Protein AF-A0A661SVE0-F1 (afdb_monomer)

Radius of gyration: 20.65 Å; Cα contacts (8 Å, |Δi|>4): 113; chains: 1; bounding box: 28×49×58 Å

pLDDT: mean 80.75, std 12.93, range [49.41, 94.25]

Secondary structure (DSSP, 8-state):
-HHHHHHHHHHHHTS--------EEEEEE-S-BTTTBEEETTEEESHHHHHHHHHHHHHT-EEEEEE--HHHHHHHHHHTSSSEEE-S---

Structure (mmCIF, N/CA/C/O backbone):
data_AF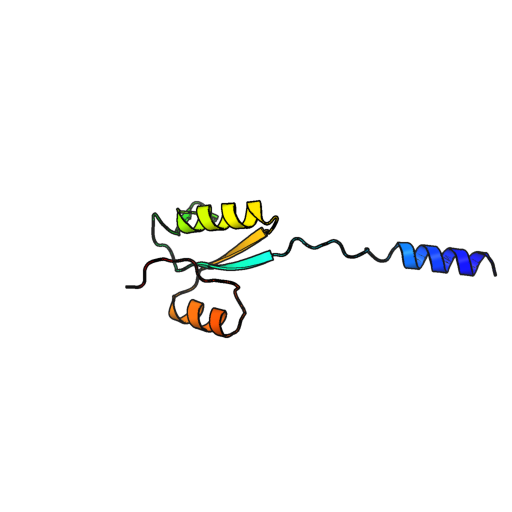-A0A661SVE0-F1
#
_entry.id   A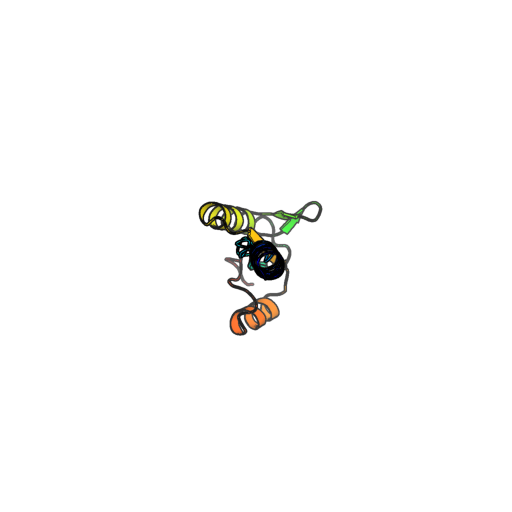F-A0A661SVE0-F1
#
loop_
_atom_site.group_PDB
_atom_site.id
_atom_site.type_symbol
_atom_site.label_atom_id
_atom_site.label_alt_id
_atom_site.label_comp_id
_atom_site.label_asym_id
_atom_site.label_entity_id
_atom_site.label_seq_id
_atom_site.pdbx_PDB_ins_code
_atom_site.Cartn_x
_atom_site.Cartn_y
_atom_site.Cartn_z
_atom_site.occupancy
_atom_site.B_iso_or_equiv
_atom_site.auth_seq_id
_atom_site.auth_comp_id
_atom_site.auth_asym_id
_atom_site.auth_atom_id
_atom_site.pdbx_PDB_model_num
ATOM 1 N N . MET A 1 1 ? -15.249 29.577 43.907 1.00 55.09 1 MET A N 1
ATOM 2 C CA . MET A 1 1 ? -16.130 28.558 43.287 1.00 55.09 1 MET A CA 1
ATOM 3 C C . MET A 1 1 ? -16.275 28.734 41.771 1.00 55.09 1 MET A C 1
ATOM 5 O O . MET A 1 1 ? -15.929 27.804 41.063 1.00 55.09 1 MET A O 1
ATOM 9 N N . LYS A 1 2 ? -16.640 29.918 41.238 1.00 49.41 2 LYS A N 1
ATOM 10 C CA . LYS A 1 2 ? -16.691 30.172 39.771 1.00 49.41 2 LYS A CA 1
ATOM 11 C C . LYS A 1 2 ? -15.379 29.882 39.016 1.00 49.41 2 LYS A C 1
ATOM 13 O O . LYS A 1 2 ? -15.422 29.346 37.920 1.00 49.41 2 LYS A O 1
ATOM 18 N N . LYS A 1 3 ? -14.221 30.178 39.621 1.00 53.06 3 LYS A N 1
ATOM 19 C CA . LYS A 1 3 ? -12.895 29.940 39.014 1.00 53.06 3 LYS A CA 1
ATOM 20 C C . LYS A 1 3 ? -12.615 28.450 38.760 1.00 53.06 3 LYS A C 1
ATOM 22 O O . LYS A 1 3 ? -12.079 28.119 37.719 1.00 53.06 3 LYS A O 1
ATOM 27 N N . PHE A 1 4 ? -13.057 27.566 39.659 1.00 69.06 4 PHE A N 1
ATOM 28 C CA . PHE A 1 4 ? -12.906 26.113 39.499 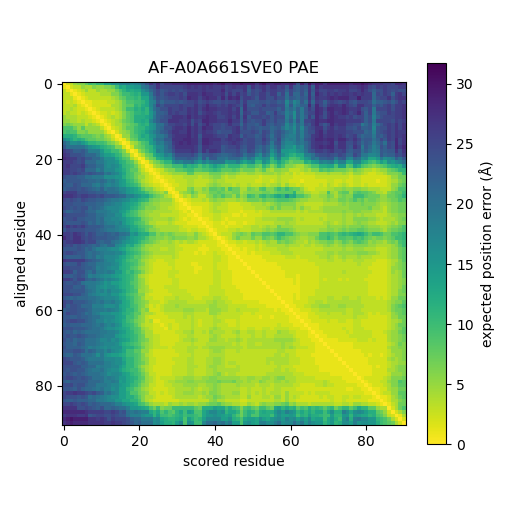1.00 69.06 4 PHE A CA 1
ATOM 29 C C . PHE A 1 4 ? -13.799 25.551 38.389 1.00 69.06 4 PHE A C 1
ATOM 31 O O . PHE A 1 4 ? -13.373 24.670 37.653 1.00 69.06 4 PHE A O 1
ATOM 38 N N . ILE A 1 5 ? -15.007 26.101 38.229 1.00 73.12 5 ILE A N 1
ATOM 39 C CA . ILE A 1 5 ? -15.927 25.714 37.150 1.00 73.12 5 ILE A CA 1
ATOM 40 C C . ILE A 1 5 ? -15.353 26.125 35.788 1.00 73.12 5 ILE A C 1
ATOM 42 O O . ILE A 1 5 ? -15.363 25.328 34.856 1.00 73.12 5 ILE A O 1
ATOM 46 N N . VAL A 1 6 ? -14.786 27.331 35.682 1.00 72.94 6 VAL A N 1
ATOM 47 C CA . VAL A 1 6 ? -14.158 27.806 34.437 1.00 72.94 6 VAL A CA 1
ATOM 48 C C . VAL A 1 6 ? -12.938 26.956 34.071 1.00 72.94 6 VAL A C 1
ATOM 50 O O . VAL A 1 6 ? -12.802 26.566 32.915 1.00 72.94 6 VAL A O 1
ATOM 53 N N . THR A 1 7 ? -12.094 26.589 35.040 1.00 72.19 7 THR A N 1
ATOM 54 C CA . THR A 1 7 ? -10.943 25.708 34.779 1.00 72.19 7 THR A CA 1
ATOM 55 C C . THR A 1 7 ? -11.372 24.304 34.337 1.00 72.19 7 THR A C 1
ATOM 57 O O . THR A 1 7 ? -10.744 23.730 33.452 1.00 72.19 7 THR A O 1
ATOM 60 N N . LEU A 1 8 ? -12.462 23.763 34.891 1.00 73.31 8 LEU A N 1
ATOM 61 C CA . LEU A 1 8 ? -12.970 22.434 34.534 1.00 73.31 8 LEU A CA 1
ATOM 62 C C . LEU A 1 8 ? -13.567 22.391 33.113 1.00 73.31 8 LEU A C 1
ATOM 64 O O . LEU A 1 8 ? -13.367 21.417 32.386 1.00 73.31 8 LEU A O 1
ATOM 68 N N . VAL A 1 9 ? -14.250 23.462 32.695 1.00 74.62 9 VAL A N 1
ATOM 69 C CA . VAL A 1 9 ? -14.793 23.606 31.331 1.00 74.62 9 VAL A CA 1
ATOM 70 C C . VAL A 1 9 ? -13.671 23.820 30.306 1.00 74.62 9 VAL A C 1
ATOM 72 O O . VAL A 1 9 ? -13.696 23.237 29.226 1.00 74.62 9 VAL A O 1
ATOM 75 N N . MET A 1 10 ? -12.631 24.584 30.655 1.00 69.38 10 MET A N 1
ATOM 76 C CA . MET A 1 10 ? -11.470 24.788 29.778 1.00 69.38 10 MET A CA 1
ATOM 77 C C . MET A 1 10 ? -10.665 23.491 29.573 1.00 69.38 10 MET A C 1
ATOM 79 O O . MET A 1 10 ? -10.167 23.237 28.481 1.00 69.38 10 MET A O 1
ATOM 83 N N . ALA A 1 11 ? -10.570 22.647 30.609 1.00 66.25 11 ALA A N 1
ATOM 84 C CA . ALA A 1 11 ? -9.876 21.360 30.545 1.00 66.25 11 ALA A CA 1
ATOM 85 C C . ALA A 1 11 ? -10.624 20.314 29.701 1.00 66.25 11 ALA A C 1
ATOM 87 O O . ALA A 1 11 ? -9.995 19.478 29.059 1.00 66.25 11 ALA A O 1
ATOM 88 N N . THR A 1 12 ? -11.958 20.376 29.663 1.00 66.12 12 THR A N 1
ATOM 89 C CA . THR A 1 12 ? -12.780 19.492 28.819 1.00 66.12 12 THR A CA 1
ATOM 90 C C . THR A 1 12 ? -12.807 19.937 27.356 1.00 66.12 12 THR A C 1
ATOM 92 O O . THR A 1 12 ? -12.879 19.086 26.476 1.00 66.12 12 THR A O 1
ATOM 95 N N . LEU A 1 13 ? -12.654 21.237 27.077 1.00 66.12 13 LEU A N 1
ATOM 96 C CA . LEU A 1 13 ? -12.551 21.773 25.712 1.00 66.12 13 LEU A CA 1
ATOM 97 C C . LEU A 1 13 ? -11.191 21.491 25.038 1.00 66.12 13 LEU A C 1
ATOM 99 O O . LEU A 1 13 ? -11.078 21.576 23.819 1.00 66.12 13 LEU A O 1
ATOM 103 N N . LEU A 1 14 ? -10.165 21.153 25.829 1.00 64.31 14 LEU A N 1
ATOM 104 C CA . LEU A 1 14 ? -8.823 20.774 25.367 1.00 64.31 14 LEU A CA 1
ATOM 105 C C . LEU A 1 14 ? -8.666 19.272 25.101 1.00 64.31 14 LEU A C 1
ATOM 107 O O . LEU A 1 14 ? -7.590 18.845 24.682 1.00 64.31 14 LEU A O 1
ATOM 111 N N . LEU A 1 15 ? -9.709 18.465 25.320 1.00 66.44 15 LEU A N 1
ATOM 112 C CA . LEU A 1 15 ? -9.722 17.107 24.793 1.00 66.44 15 LEU A CA 1
ATOM 113 C C . LEU A 1 15 ? -9.731 17.235 23.266 1.00 66.44 15 LEU A C 1
ATOM 115 O O . LEU A 1 15 ? -10.679 17.822 22.741 1.00 66.44 15 LEU A O 1
ATOM 119 N N . PRO A 1 16 ? -8.703 16.750 22.545 1.00 62.28 16 PRO A N 1
ATOM 120 C CA . PRO A 1 16 ? -8.724 16.744 21.093 1.00 62.28 16 PRO A CA 1
ATOM 121 C C . PRO A 1 16 ? -9.916 15.888 20.672 1.00 62.28 16 PRO A C 1
ATOM 123 O O . PRO A 1 16 ? -9.865 14.660 20.715 1.00 62.28 16 PRO A O 1
ATOM 126 N N . GLY A 1 17 ? -11.030 16.557 20.369 1.00 56.97 17 GLY A N 1
ATOM 127 C CA . GLY A 1 17 ? -12.263 15.924 19.947 1.00 56.97 17 GLY A CA 1
ATOM 128 C C . GLY A 1 17 ? -11.930 15.112 18.722 1.00 56.97 17 GLY A C 1
ATOM 129 O O . GLY A 1 17 ? -11.476 15.702 17.747 1.00 56.97 17 GLY A O 1
ATOM 130 N N . ASN A 1 18 ? -12.064 13.788 18.857 1.00 54.88 18 ASN A N 1
ATOM 131 C CA . ASN A 1 18 ? -11.862 12.753 17.850 1.00 54.88 18 ASN A CA 1
ATOM 132 C C . ASN A 1 18 ? -11.578 13.349 16.476 1.00 54.88 18 ASN A C 1
ATOM 134 O O . ASN A 1 18 ? -12.484 13.510 15.656 1.00 54.88 18 ASN A O 1
ATOM 138 N N . VAL A 1 19 ? -10.311 13.709 16.251 1.00 52.22 19 VAL A N 1
ATOM 139 C CA . VAL A 1 19 ? -9.829 13.932 14.899 1.00 52.22 19 VAL A CA 1
ATOM 140 C C . VAL A 1 19 ? -10.138 12.607 14.238 1.00 52.22 19 VAL A C 1
ATOM 142 O O . VAL A 1 19 ? -9.610 11.582 14.671 1.00 52.22 19 VAL A O 1
ATOM 145 N N . LEU A 1 20 ? -11.091 12.615 13.306 1.00 54.47 20 LEU A N 1
ATOM 146 C CA . LEU A 1 20 ? -11.392 11.488 12.441 1.00 54.47 20 LEU A CA 1
ATOM 147 C C . LEU A 1 20 ? -10.089 11.209 11.700 1.00 54.47 20 LEU A C 1
ATOM 149 O O . LEU A 1 20 ? -9.816 11.794 10.655 1.00 54.47 20 LEU A O 1
ATOM 153 N N . ALA A 1 21 ? -9.211 10.435 12.333 1.00 57.69 21 ALA A N 1
ATOM 154 C CA . ALA A 1 21 ? -7.963 10.010 11.757 1.00 57.69 21 ALA A CA 1
ATOM 155 C C . ALA A 1 21 ? -8.388 9.281 10.495 1.00 57.69 21 ALA A C 1
ATOM 157 O O . ALA A 1 21 ? -9.109 8.288 10.601 1.00 57.69 21 ALA A O 1
ATOM 158 N N . ALA A 1 22 ? -8.046 9.852 9.335 1.00 60.16 22 ALA A N 1
ATOM 159 C CA . ALA A 1 22 ? -8.397 9.298 8.039 1.00 60.16 22 ALA A CA 1
ATOM 160 C C . ALA A 1 22 ? -8.167 7.790 8.105 1.00 60.16 22 ALA A C 1
ATOM 162 O O . ALA A 1 22 ? -7.066 7.350 8.454 1.00 60.16 22 ALA A O 1
ATOM 163 N N . GLU A 1 23 ? -9.237 7.019 7.909 1.00 68.06 23 GLU A N 1
ATOM 164 C CA . GLU A 1 23 ? -9.189 5.579 8.106 1.00 68.06 23 GLU A CA 1
ATOM 165 C C . GLU A 1 23 ? -8.137 5.044 7.131 1.00 68.06 23 GLU A C 1
ATOM 167 O O . GLU A 1 23 ? -8.259 5.217 5.919 1.00 68.06 23 GLU A O 1
ATOM 172 N N . LYS A 1 24 ? -7.025 4.518 7.655 1.00 81.81 24 LYS A N 1
ATOM 173 C CA . LYS A 1 24 ? -5.950 3.986 6.815 1.00 81.81 24 LYS A CA 1
ATOM 174 C C . LYS A 1 24 ? -6.230 2.518 6.565 1.00 81.81 24 LYS A C 1
ATOM 176 O O . LYS A 1 24 ? -6.207 1.728 7.512 1.00 81.81 24 LYS A O 1
ATOM 181 N N . ILE A 1 25 ? -6.459 2.132 5.312 1.00 88.56 25 ILE A N 1
ATOM 182 C CA . ILE A 1 25 ? -6.635 0.716 4.972 1.00 88.56 25 ILE A CA 1
ATOM 183 C C . ILE A 1 25 ? -5.307 0.099 4.560 1.00 88.56 25 ILE A C 1
ATOM 185 O O . ILE A 1 25 ? -4.539 0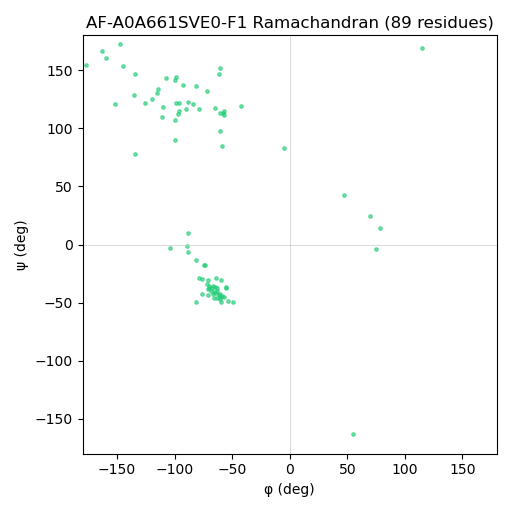.681 3.798 1.00 88.56 25 ILE A O 1
ATOM 189 N N . LYS A 1 26 ? -5.044 -1.112 5.045 1.00 91.12 26 LYS A N 1
ATOM 190 C CA . LYS A 1 26 ? -3.821 -1.849 4.721 1.00 91.12 26 LYS A CA 1
ATOM 191 C C . LYS A 1 26 ? -4.110 -2.848 3.618 1.00 91.12 26 LYS A C 1
ATOM 193 O O . LYS A 1 26 ? -4.937 -3.743 3.793 1.00 91.12 26 LYS A O 1
ATOM 198 N N . LEU A 1 27 ? -3.395 -2.727 2.508 1.00 89.75 27 LEU A N 1
ATOM 199 C CA . LEU A 1 27 ? -3.502 -3.617 1.359 1.00 89.75 27 LEU A CA 1
ATOM 200 C C . LEU A 1 27 ? -2.186 -4.373 1.172 1.00 89.75 27 LEU A C 1
ATOM 202 O O . LEU A 1 27 ? -1.106 -3.782 1.167 1.00 89.75 27 LEU A O 1
ATOM 206 N N . ALA A 1 28 ? -2.260 -5.694 1.029 1.00 86.75 28 ALA A N 1
ATOM 207 C CA . ALA A 1 28 ? -1.089 -6.511 0.739 1.00 86.75 28 ALA A CA 1
ATOM 208 C C . ALA A 1 28 ? -0.807 -6.519 -0.770 1.00 86.75 28 ALA A C 1
ATOM 210 O O . ALA A 1 28 ? -1.645 -6.973 -1.540 1.00 86.75 28 ALA A O 1
ATOM 211 N N . ALA A 1 29 ? 0.377 -6.066 -1.174 1.00 81.75 29 ALA A N 1
ATOM 212 C CA . ALA A 1 29 ? 0.882 -6.140 -2.545 1.00 81.75 29 ALA A CA 1
ATOM 213 C C . ALA A 1 29 ? 1.841 -7.338 -2.692 1.00 81.75 29 ALA A C 1
ATOM 215 O O . ALA A 1 29 ? 2.590 -7.661 -1.763 1.00 81.75 29 ALA A O 1
ATOM 216 N N . LEU A 1 30 ? 1.827 -8.011 -3.841 1.00 80.50 30 LEU A N 1
ATOM 217 C CA . LEU A 1 30 ? 2.616 -9.212 -4.110 1.00 80.50 30 LEU A CA 1
ATOM 218 C C . LEU A 1 30 ? 3.876 -8.916 -4.918 1.00 80.50 30 LEU A C 1
ATOM 220 O O . LEU A 1 30 ? 3.881 -9.029 -6.139 1.00 80.50 30 LEU A O 1
ATOM 224 N N . GLY A 1 31 ? 4.970 -8.636 -4.211 1.00 75.81 31 GLY A N 1
ATOM 225 C CA . GLY A 1 31 ? 6.280 -8.426 -4.835 1.00 75.81 31 GLY A CA 1
ATOM 226 C C . GLY A 1 31 ? 6.279 -7.341 -5.919 1.00 75.81 31 GLY A C 1
ATOM 227 O O . GLY A 1 31 ? 5.363 -6.527 -5.990 1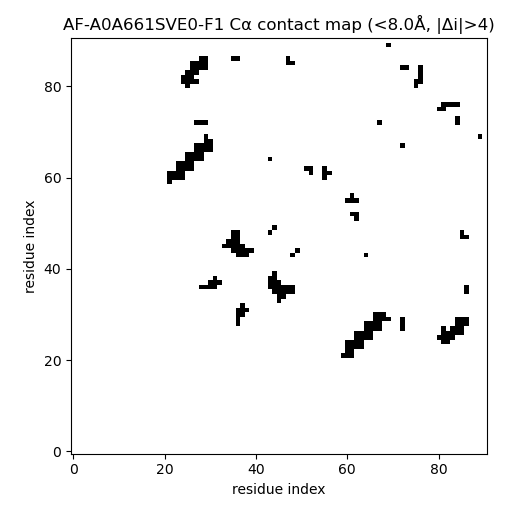.00 75.81 31 GLY A O 1
ATOM 228 N N . ASP A 1 32 ? 7.323 -7.342 -6.748 1.00 82.62 32 ASP A N 1
ATOM 229 C CA . ASP A 1 32 ? 7.382 -6.522 -7.958 1.00 82.62 32 ASP A CA 1
ATOM 230 C C . ASP A 1 32 ? 6.967 -7.379 -9.162 1.00 82.62 32 ASP A C 1
ATOM 232 O O . ASP A 1 32 ? 7.654 -8.325 -9.551 1.00 82.62 32 ASP A O 1
ATOM 236 N N . PHE A 1 33 ? 5.823 -7.044 -9.742 1.00 83.75 33 PHE A N 1
ATOM 237 C CA . PHE A 1 33 ? 5.232 -7.658 -10.922 1.00 83.75 33 PHE A CA 1
ATOM 238 C C . PHE A 1 33 ? 4.721 -6.580 -11.900 1.00 83.75 33 PHE A C 1
ATOM 240 O O . PHE A 1 33 ? 3.518 -6.296 -11.962 1.00 83.75 33 PHE A O 1
ATOM 247 N N . PRO A 1 34 ? 5.624 -5.939 -12.667 1.00 85.75 34 PRO A N 1
ATOM 248 C CA . PRO A 1 34 ? 5.232 -4.974 -13.689 1.00 85.75 34 PRO A CA 1
ATOM 249 C C . PRO A 1 34 ? 4.353 -5.611 -14.783 1.00 85.75 34 PRO A C 1
ATOM 251 O O . PRO A 1 34 ? 4.571 -6.774 -15.131 1.00 85.75 34 PRO A O 1
ATOM 254 N N . PRO A 1 35 ? 3.395 -4.865 -15.367 1.00 88.88 35 PRO A N 1
ATOM 255 C CA . PRO A 1 35 ? 3.027 -3.474 -15.064 1.00 88.88 35 PRO A CA 1
ATOM 256 C C . PRO A 1 35 ? 1.964 -3.336 -13.952 1.00 88.88 35 PRO A C 1
ATOM 258 O O . PRO A 1 35 ? 1.414 -2.255 -13.757 1.00 88.88 35 PRO A O 1
ATOM 261 N N . PHE A 1 36 ? 1.630 -4.416 -13.242 1.00 86.62 36 PHE A N 1
ATOM 262 C CA . PHE A 1 36 ? 0.477 -4.469 -12.335 1.00 86.62 36 PHE A CA 1
ATOM 263 C C . PHE A 1 36 ? 0.760 -3.850 -10.968 1.00 86.62 36 PHE A C 1
ATOM 265 O O . PHE A 1 36 ? -0.003 -3.013 -10.496 1.00 86.62 36 PHE A O 1
ATOM 272 N N . GLN A 1 37 ? 1.869 -4.236 -10.343 1.00 86.81 37 GLN A N 1
ATOM 273 C CA . GLN A 1 37 ? 2.298 -3.702 -9.053 1.00 86.81 37 GLN A CA 1
ATOM 274 C C . GLN A 1 37 ? 3.812 -3.789 -8.961 1.00 86.81 37 GLN A C 1
ATOM 276 O O . GLN A 1 37 ? 4.373 -4.865 -9.110 1.00 86.81 37 GLN A O 1
ATOM 281 N N . TYR A 1 38 ? 4.501 -2.677 -8.784 1.00 86.75 38 TYR A N 1
ATOM 282 C CA . TYR A 1 38 ? 5.953 -2.662 -8.672 1.00 86.75 38 TYR A CA 1
ATOM 283 C C . TYR A 1 38 ? 6.418 -1.380 -8.001 1.00 86.75 38 TYR A C 1
ATOM 285 O O . TYR A 1 38 ? 5.697 -0.382 -7.940 1.00 86.75 38 TYR A O 1
ATOM 293 N N . ARG A 1 39 ? 7.639 -1.393 -7.477 1.00 87.69 39 ARG A N 1
ATOM 294 C CA . ARG A 1 39 ? 8.257 -0.202 -6.911 1.00 87.69 39 ARG A CA 1
ATOM 295 C C . ARG A 1 39 ? 9.013 0.588 -7.976 1.00 87.69 39 ARG A C 1
ATOM 297 O O . ARG A 1 39 ? 9.977 0.103 -8.558 1.00 87.69 39 ARG A O 1
ATOM 304 N N . GLU A 1 40 ? 8.648 1.852 -8.141 1.00 86.50 40 GLU A N 1
ATOM 305 C CA . GLU A 1 40 ? 9.391 2.833 -8.928 1.00 86.50 40 GLU A CA 1
ATOM 306 C C . GLU A 1 40 ? 9.818 3.989 -8.019 1.00 86.50 40 GLU A C 1
ATOM 308 O O . GLU A 1 40 ? 8.989 4.581 -7.330 1.00 86.50 40 GLU A O 1
ATOM 313 N N . LYS A 1 41 ? 11.122 4.304 -7.973 1.00 81.12 41 LYS A N 1
ATOM 314 C CA . LYS A 1 41 ? 11.675 5.423 -7.175 1.00 81.12 41 LYS A CA 1
ATOM 315 C C . LYS A 1 41 ? 11.141 5.459 -5.729 1.00 81.12 41 LYS A C 1
ATOM 317 O O . LYS A 1 41 ? 10.790 6.511 -5.204 1.00 81.12 41 LYS A O 1
ATOM 322 N N . SER A 1 42 ? 11.064 4.283 -5.101 1.00 81.50 42 SER A N 1
ATOM 323 C CA . SER A 1 42 ? 10.550 4.050 -3.737 1.00 81.50 42 SER A CA 1
ATOM 324 C C . SER A 1 42 ? 9.029 4.100 -3.552 1.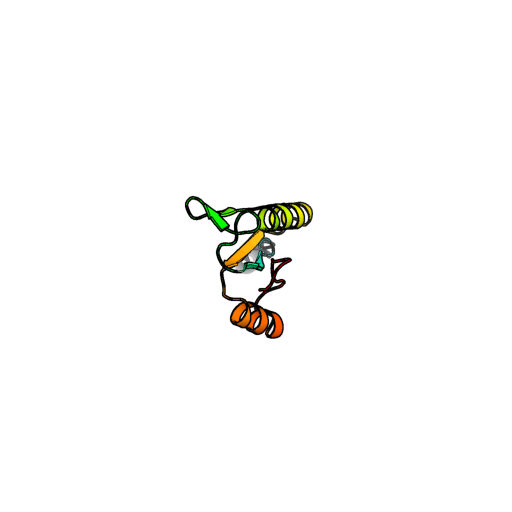00 81.50 42 SER A C 1
ATOM 326 O O . SER A 1 42 ? 8.555 3.763 -2.467 1.00 81.50 42 SER A O 1
ATOM 328 N N . GLN A 1 43 ? 8.251 4.428 -4.584 1.00 85.31 43 GLN A N 1
ATOM 329 C CA . GLN A 1 43 ? 6.791 4.405 -4.532 1.00 85.31 43 GLN A CA 1
ATOM 330 C C . GLN A 1 43 ? 6.233 3.141 -5.177 1.00 85.31 43 GLN A C 1
ATOM 332 O O . GLN A 1 43 ? 6.737 2.662 -6.187 1.00 85.31 43 GLN A O 1
ATOM 337 N N . MET A 1 44 ? 5.181 2.590 -4.578 1.00 86.81 44 MET A N 1
ATOM 338 C CA . MET A 1 44 ? 4.409 1.518 -5.198 1.00 86.81 44 MET A CA 1
ATOM 339 C C . MET A 1 44 ? 3.597 2.106 -6.356 1.00 86.81 44 MET A C 1
ATOM 341 O O . MET A 1 44 ? 2.978 3.158 -6.186 1.00 86.81 44 MET A O 1
ATOM 345 N N . THR A 1 45 ? 3.628 1.469 -7.516 1.00 89.75 45 THR A N 1
ATOM 346 C CA . THR A 1 45 ? 2.970 1.922 -8.747 1.00 89.75 45 THR A CA 1
ATOM 347 C C . THR A 1 45 ? 2.515 0.720 -9.576 1.00 89.75 45 THR A C 1
ATOM 349 O O . THR A 1 45 ? 2.829 -0.423 -9.236 1.00 89.75 45 THR A O 1
ATOM 352 N N . GLY A 1 46 ? 1.770 0.969 -10.646 1.00 89.81 46 GLY A N 1
ATOM 353 C CA . GLY A 1 46 ? 1.214 -0.048 -11.529 1.00 89.81 46 GLY A CA 1
ATOM 354 C C . GLY A 1 46 ? -0.310 -0.080 -11.493 1.00 89.81 46 GLY A C 1
ATOM 355 O O . GLY A 1 46 ? -0.948 0.533 -10.638 1.00 89.81 46 GLY A O 1
ATOM 356 N N . ILE A 1 47 ? -0.890 -0.820 -12.435 1.00 91.06 47 ILE A N 1
ATOM 357 C CA . ILE A 1 47 ? -2.334 -0.814 -12.711 1.00 91.06 47 ILE A CA 1
ATOM 358 C C . ILE A 1 47 ? -3.167 -1.169 -11.466 1.00 91.06 47 ILE A C 1
ATOM 360 O O . ILE A 1 47 ? -4.139 -0.475 -11.160 1.00 91.06 47 ILE A O 1
ATOM 364 N N . ASP A 1 48 ? -2.778 -2.203 -10.715 1.00 89.75 48 ASP A N 1
ATOM 365 C CA . ASP A 1 48 ? -3.511 -2.648 -9.521 1.00 89.75 48 ASP A CA 1
ATOM 366 C C . ASP A 1 48 ? -3.425 -1.600 -8.402 1.00 89.75 48 ASP A C 1
ATOM 368 O O . ASP A 1 48 ? -4.389 -1.356 -7.672 1.00 89.75 48 ASP A O 1
ATOM 372 N N . VAL A 1 49 ? -2.262 -0.958 -8.277 1.00 90.25 49 VAL A N 1
ATOM 373 C CA . VAL A 1 49 ? -1.976 0.050 -7.251 1.00 90.25 49 VAL A CA 1
ATOM 374 C C . VAL A 1 49 ? -2.753 1.331 -7.533 1.00 90.25 49 VAL A C 1
ATOM 376 O O . VAL A 1 49 ? -3.353 1.901 -6.620 1.00 90.25 49 VAL A O 1
ATOM 379 N N . ASP A 1 50 ? -2.779 1.764 -8.790 1.00 92.19 50 ASP A N 1
ATOM 380 C CA . ASP A 1 50 ? -3.485 2.969 -9.215 1.00 92.19 50 ASP A CA 1
ATOM 381 C C . ASP A 1 50 ? -5.001 2.790 -9.109 1.00 92.19 50 ASP A C 1
ATOM 383 O O . ASP A 1 50 ? -5.695 3.674 -8.601 1.00 92.19 50 ASP A O 1
ATOM 387 N N . MET A 1 51 ? -5.512 1.609 -9.470 1.00 91.62 51 MET A N 1
ATOM 388 C CA . MET A 1 51 ? -6.914 1.256 -9.256 1.00 91.62 51 MET A CA 1
ATOM 389 C C . MET A 1 51 ? -7.277 1.281 -7.765 1.00 91.62 51 MET A C 1
ATOM 391 O O . MET A 1 51 ? -8.279 1.888 -7.382 1.00 91.62 51 MET A O 1
ATOM 395 N N . ALA A 1 52 ? -6.451 0.679 -6.904 1.00 91.38 52 ALA A N 1
ATOM 396 C CA . ALA A 1 52 ? -6.680 0.693 -5.462 1.00 91.38 52 ALA A CA 1
ATOM 397 C C . ALA A 1 52 ? -6.671 2.115 -4.888 1.00 91.38 52 ALA A C 1
ATOM 399 O O . ALA A 1 52 ? -7.546 2.466 -4.095 1.00 91.38 52 ALA A O 1
ATOM 400 N N . ARG A 1 53 ? -5.718 2.955 -5.312 1.00 92.31 53 ARG A N 1
ATOM 401 C CA . ARG A 1 53 ? -5.651 4.367 -4.910 1.00 92.31 53 ARG A CA 1
ATOM 402 C C . ARG A 1 53 ? -6.894 5.138 -5.321 1.00 92.31 53 ARG A C 1
ATOM 404 O O . ARG A 1 53 ? -7.421 5.881 -4.501 1.00 92.31 53 ARG A O 1
ATOM 411 N N . GLU A 1 54 ? -7.371 4.956 -6.547 1.00 94.25 54 GLU A N 1
ATOM 412 C CA . GLU A 1 54 ? -8.565 5.643 -7.040 1.00 94.25 54 GLU A CA 1
ATOM 413 C C . GLU A 1 54 ? -9.826 5.208 -6.276 1.00 94.25 54 GLU A C 1
ATOM 415 O O . GLU A 1 54 ? -10.632 6.055 -5.890 1.00 94.25 54 GLU A O 1
ATOM 420 N N . VAL A 1 55 ? -9.970 3.913 -5.970 1.00 92.00 55 VAL A N 1
ATOM 421 C CA . VAL A 1 55 ? -11.058 3.419 -5.109 1.00 92.00 55 VAL A CA 1
ATOM 422 C C . VAL A 1 55 ? -10.985 4.058 -3.720 1.00 92.00 55 VAL A C 1
ATOM 424 O O . VAL A 1 55 ? -11.978 4.606 -3.247 1.00 92.00 55 VAL A O 1
ATOM 427 N N . CYS A 1 56 ? -9.811 4.057 -3.084 1.00 91.31 56 CYS A N 1
ATOM 428 C CA . CYS A 1 56 ? -9.636 4.646 -1.753 1.00 91.31 56 CYS A CA 1
ATOM 429 C C . CYS A 1 56 ? -9.899 6.155 -1.752 1.00 91.31 56 CYS A C 1
ATOM 431 O O . CYS A 1 56 ? -10.576 6.664 -0.862 1.00 91.31 56 CYS A O 1
ATOM 433 N N . LYS A 1 57 ? -9.450 6.860 -2.796 1.00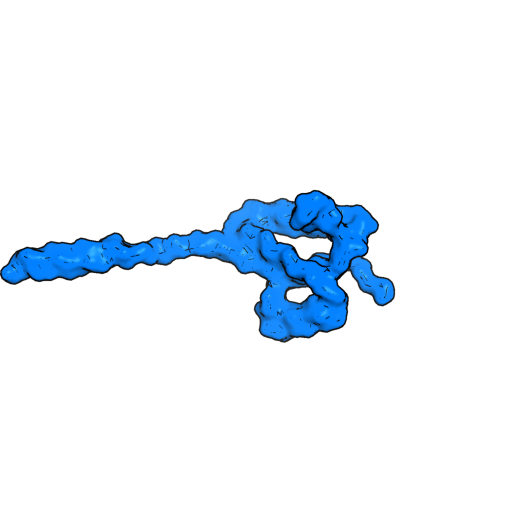 92.81 57 LYS A N 1
ATOM 434 C CA . LYS A 1 57 ? -9.701 8.289 -2.992 1.00 92.81 57 LYS A CA 1
ATOM 435 C C . LYS A 1 57 ? -11.197 8.600 -3.057 1.00 92.81 57 LYS A C 1
ATOM 437 O O . LYS A 1 57 ? -11.633 9.547 -2.410 1.00 92.81 57 LYS A O 1
ATOM 442 N N . ARG A 1 58 ? -11.991 7.803 -3.783 1.00 93.25 58 ARG A N 1
ATOM 443 C CA . ARG A 1 58 ? -13.461 7.959 -3.843 1.00 93.25 58 ARG A CA 1
ATOM 444 C C . ARG A 1 58 ? -14.140 7.715 -2.498 1.00 93.25 58 ARG A C 1
ATOM 446 O O . ARG A 1 58 ? -15.193 8.288 -2.245 1.00 93.25 58 ARG A O 1
ATOM 453 N N . LEU A 1 59 ? -13.536 6.882 -1.655 1.00 90.00 59 LEU A N 1
ATOM 454 C CA . LEU A 1 59 ? -14.020 6.575 -0.310 1.00 90.00 59 LEU A CA 1
ATOM 455 C C . LEU A 1 59 ? -13.499 7.549 0.763 1.00 90.00 59 LEU A C 1
ATOM 457 O O . LEU A 1 59 ? -13.933 7.460 1.906 1.00 90.00 59 LEU A O 1
ATOM 461 N N . GLY A 1 60 ? -12.586 8.470 0.430 1.00 89.88 60 GLY A N 1
ATOM 462 C CA . GLY A 1 60 ? -11.948 9.355 1.413 1.00 89.88 60 GLY A CA 1
ATOM 463 C C . GLY A 1 60 ? -10.975 8.635 2.359 1.00 89.88 60 GLY A C 1
ATOM 464 O O . GLY A 1 60 ? -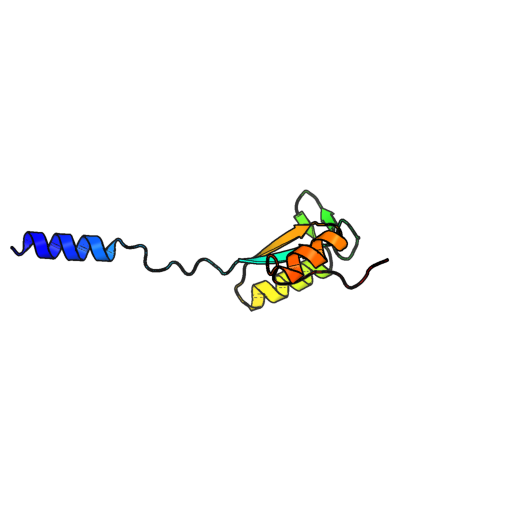10.738 9.101 3.470 1.00 89.88 60 GLY A O 1
ATOM 465 N N . ILE A 1 61 ? -10.427 7.499 1.924 1.00 89.88 61 ILE A N 1
ATOM 466 C CA . ILE A 1 61 ? -9.564 6.594 2.693 1.00 89.88 61 ILE A CA 1
ATOM 467 C C . ILE A 1 61 ? -8.120 6.709 2.182 1.00 89.88 61 ILE A C 1
ATOM 469 O O . ILE A 1 61 ? -7.884 6.825 0.978 1.00 89.88 61 ILE A O 1
ATOM 473 N N . GLU A 1 62 ? -7.134 6.632 3.078 1.00 89.69 62 GLU A N 1
ATOM 474 C CA . GLU A 1 62 ? -5.711 6.615 2.708 1.00 89.69 62 GLU A CA 1
ATOM 475 C C . GLU A 1 62 ? -5.192 5.159 2.646 1.00 89.69 62 GLU A C 1
ATOM 477 O O . GLU A 1 62 ? -5.171 4.478 3.675 1.00 89.69 62 GLU A O 1
ATOM 482 N N . PRO A 1 63 ? -4.777 4.632 1.477 1.00 90.88 63 PRO A N 1
ATOM 483 C CA . PRO A 1 63 ? -4.264 3.267 1.385 1.00 90.88 63 PRO A CA 1
ATOM 484 C C . PRO A 1 63 ? -2.794 3.161 1.809 1.00 90.88 63 PRO A C 1
ATOM 486 O O . PRO A 1 63 ? -1.936 3.922 1.360 1.00 90.88 63 PRO A O 1
ATOM 489 N N . GLU A 1 64 ? -2.480 2.126 2.584 1.00 91.06 64 GLU A N 1
ATOM 490 C CA . GLU A 1 64 ? -1.125 1.696 2.923 1.00 91.06 64 GLU A CA 1
ATOM 491 C C . GLU A 1 64 ? -0.817 0.362 2.227 1.00 91.06 64 GLU A C 1
ATOM 493 O O . GLU A 1 64 ? -1.456 -0.659 2.490 1.00 91.06 64 GLU A O 1
ATOM 498 N N . PHE A 1 65 ? 0.188 0.348 1.348 1.00 89.50 65 PHE A N 1
ATOM 499 C CA . PHE A 1 65 ? 0.575 -0.851 0.599 1.00 89.50 65 PHE A CA 1
ATOM 500 C C . PHE A 1 65 ? 1.728 -1.589 1.281 1.00 89.50 65 PHE A C 1
ATOM 502 O O . PHE A 1 65 ? 2.827 -1.053 1.438 1.00 89.50 65 PHE A O 1
ATOM 509 N N . LYS A 1 66 ? 1.509 -2.861 1.624 1.00 88.56 66 LYS A N 1
ATOM 510 C CA . LYS A 1 66 ? 2.511 -3.735 2.237 1.00 88.56 66 LYS A CA 1
ATOM 511 C C . LYS A 1 66 ? 2.941 -4.828 1.270 1.00 88.56 66 LYS A C 1
ATOM 513 O O . LYS A 1 66 ? 2.193 -5.766 1.012 1.00 88.56 66 LYS A O 1
ATOM 518 N N . VAL A 1 67 ? 4.177 -4.741 0.787 1.00 86.38 67 VAL A N 1
ATOM 519 C CA . VAL A 1 67 ? 4.731 -5.732 -0.143 1.00 86.38 67 VAL A CA 1
ATOM 520 C C . VAL A 1 67 ? 5.165 -6.983 0.616 1.00 86.38 67 VAL A C 1
ATOM 522 O O . VAL A 1 67 ? 6.066 -6.927 1.456 1.00 86.38 67 VAL A O 1
ATOM 525 N N . VAL A 1 68 ? 4.533 -8.120 0.334 1.00 87.62 68 VAL A N 1
ATOM 526 C CA . VAL A 1 68 ? 4.865 -9.417 0.936 1.00 87.62 68 VAL A CA 1
ATOM 527 C C . VAL A 1 68 ? 4.683 -10.565 -0.065 1.00 87.62 68 VAL A C 1
ATOM 529 O O . VAL A 1 68 ? 3.838 -10.481 -0.951 1.00 87.62 68 VAL A O 1
ATOM 532 N N . PRO A 1 69 ? 5.412 -11.688 0.084 1.00 86.94 69 PRO A N 1
ATOM 533 C CA . PRO A 1 69 ? 5.146 -12.888 -0.707 1.00 86.94 69 PRO A CA 1
ATOM 534 C C . PRO A 1 69 ? 3.728 -13.431 -0.473 1.00 86.94 69 PRO A C 1
ATOM 536 O O . PRO A 1 69 ? 3.206 -13.331 0.641 1.00 86.94 69 PRO A O 1
ATOM 539 N N . TRP A 1 70 ? 3.148 -14.108 -1.468 1.00 86.62 70 TRP A N 1
ATOM 540 C CA . TRP A 1 70 ? 1.769 -14.623 -1.429 1.00 86.62 70 TRP A CA 1
ATOM 541 C C . TRP A 1 70 ? 1.414 -15.416 -0.170 1.00 86.62 70 TRP A C 1
ATOM 543 O O . TRP A 1 70 ? 0.432 -15.113 0.504 1.00 86.62 70 TRP A O 1
ATOM 553 N N . LYS A 1 71 ? 2.249 -16.393 0.211 1.00 88.88 71 LYS A N 1
ATOM 554 C CA . LYS A 1 71 ? 2.015 -17.201 1.423 1.00 88.88 71 LYS A CA 1
ATOM 555 C C . LYS A 1 71 ? 1.859 -16.326 2.672 1.00 88.88 71 LYS A C 1
ATOM 557 O O . LYS A 1 71 ? 1.056 -16.633 3.551 1.00 88.88 71 LYS A O 1
ATOM 562 N N . ARG A 1 72 ? 2.617 -15.226 2.752 1.00 89.50 72 ARG A N 1
ATOM 563 C CA . ARG A 1 72 ? 2.521 -14.261 3.848 1.00 89.50 72 ARG A CA 1
ATOM 564 C C . ARG A 1 72 ? 1.282 -13.381 3.697 1.00 89.50 72 ARG A C 1
ATOM 566 O O . ARG A 1 72 ? 0.609 -13.209 4.705 1.00 89.50 72 ARG A O 1
ATOM 573 N N . ALA A 1 73 ? 0.961 -12.904 2.491 1.00 90.19 73 ALA A N 1
ATOM 574 C CA . ALA A 1 73 ? -0.262 -12.145 2.199 1.00 90.19 73 ALA A CA 1
ATOM 575 C C . ALA A 1 73 ? -1.525 -12.903 2.649 1.00 90.19 73 ALA A C 1
ATOM 577 O O . ALA A 1 73 ? -2.335 -12.370 3.400 1.00 90.19 73 ALA A O 1
ATOM 578 N N . LEU A 1 74 ? -1.630 -14.188 2.297 1.00 90.62 74 LEU A N 1
ATOM 579 C CA . LEU A 1 74 ? -2.731 -15.050 2.732 1.00 90.62 74 LEU A CA 1
ATOM 580 C C . LEU A 1 74 ? -2.802 -15.188 4.255 1.00 90.62 74 LEU A C 1
ATOM 582 O O . LEU A 1 74 ? -3.886 -15.139 4.832 1.00 90.62 74 LEU A O 1
ATOM 586 N N . LYS A 1 75 ? -1.655 -15.365 4.922 1.00 93.25 75 LYS A N 1
ATOM 587 C CA . LYS A 1 75 ? -1.607 -15.499 6.384 1.00 93.25 75 LYS A CA 1
ATOM 588 C C . LYS A 1 75 ? -2.088 -14.225 7.082 1.00 93.25 75 LYS A C 1
ATOM 590 O O . LYS A 1 75 ? -2.875 -14.317 8.019 1.00 93.25 75 LYS A O 1
ATOM 595 N N . ILE A 1 76 ? -1.617 -13.058 6.638 1.00 92.50 76 ILE A N 1
ATOM 596 C CA . ILE A 1 76 ? -1.975 -11.770 7.247 1.00 92.50 76 ILE A CA 1
ATOM 597 C C . ILE A 1 76 ? -3.424 -11.378 6.929 1.00 92.50 76 ILE A C 1
ATOM 599 O O . ILE A 1 76 ? -4.101 -10.850 7.803 1.00 92.50 76 ILE A O 1
ATOM 603 N N . ALA A 1 77 ? -3.937 -11.726 5.744 1.00 91.56 77 ALA A N 1
ATOM 604 C CA . ALA A 1 77 ? -5.343 -11.526 5.395 1.00 91.56 77 ALA A CA 1
ATOM 605 C C . ALA A 1 77 ? -6.271 -12.398 6.253 1.00 91.56 77 ALA A C 1
ATOM 607 O O . ALA A 1 77 ? -7.214 -11.886 6.843 1.00 91.56 77 ALA A O 1
ATOM 608 N N . LYS A 1 78 ? -5.959 -13.693 6.428 1.00 92.62 78 LYS A N 1
ATOM 609 C CA . LYS A 1 78 ? -6.726 -14.587 7.322 1.00 92.62 78 LYS A CA 1
ATOM 610 C C . LYS A 1 78 ? -6.749 -14.111 8.774 1.00 92.62 78 LYS A C 1
ATOM 612 O O . LYS A 1 78 ? -7.700 -14.392 9.492 1.00 92.62 78 LYS A O 1
ATOM 617 N N . LYS A 1 79 ? -5.691 -13.426 9.209 1.00 93.81 79 LYS A N 1
ATOM 618 C CA . LYS A 1 79 ? -5.584 -12.851 10.553 1.00 93.81 79 LYS A CA 1
ATOM 619 C C . LYS A 1 79 ? -6.316 -11.506 10.693 1.00 93.81 79 LYS A C 1
ATOM 621 O O . LYS A 1 79 ? -6.503 -11.054 11.815 1.00 93.81 79 LYS A O 1
ATOM 626 N N . GLY A 1 80 ? -6.723 -10.881 9.585 1.00 91.12 80 GLY A N 1
ATOM 627 C CA . GLY A 1 80 ? -7.320 -9.543 9.575 1.00 91.12 80 GLY A CA 1
ATOM 628 C C . GLY A 1 80 ? -6.301 -8.405 9.704 1.00 91.12 80 GLY A C 1
ATOM 629 O O . GLY A 1 80 ? -6.679 -7.270 9.962 1.00 91.12 80 GLY A O 1
ATOM 630 N N . ASP A 1 81 ? -5.004 -8.682 9.519 1.00 91.12 81 ASP A N 1
ATOM 631 C CA . ASP A 1 81 ? -3.946 -7.662 9.586 1.00 91.12 81 ASP A CA 1
ATOM 632 C C . ASP A 1 81 ? -3.952 -6.739 8.341 1.00 91.12 81 ASP A C 1
ATOM 634 O O . ASP A 1 81 ? -3.331 -5.673 8.353 1.00 91.12 81 ASP A O 1
ATOM 638 N N . VAL A 1 82 ? -4.608 -7.170 7.254 1.00 92.00 82 VAL A N 1
ATOM 639 C CA . VAL A 1 82 ? -4.836 -6.407 6.015 1.00 92.00 82 VAL A CA 1
ATOM 640 C C . VAL A 1 82 ? -6.291 -6.554 5.578 1.00 92.00 82 VAL A C 1
ATOM 642 O O . VAL A 1 82 ? -6.886 -7.616 5.752 1.00 92.00 82 VAL A O 1
ATOM 645 N N . THR A 1 83 ? -6.836 -5.503 4.971 1.00 89.94 83 THR A N 1
ATOM 646 C CA . THR A 1 83 ? -8.216 -5.451 4.466 1.00 89.94 83 THR A CA 1
ATOM 647 C C . THR A 1 83 ? -8.372 -6.231 3.162 1.00 89.94 83 THR A C 1
ATOM 649 O O . THR A 1 83 ? -9.436 -6.770 2.876 1.00 89.94 83 THR A O 1
ATOM 652 N N . GLY A 1 84 ? -7.306 -6.313 2.366 1.00 90.00 84 GLY A N 1
ATOM 653 C CA . GLY A 1 84 ? -7.333 -6.985 1.074 1.00 90.00 84 GLY A CA 1
ATOM 654 C C . GLY A 1 84 ? -5.944 -7.314 0.547 1.00 90.00 84 GLY A C 1
ATOM 655 O O . GLY A 1 84 ? -4.928 -6.828 1.052 1.00 90.00 84 GLY A O 1
ATOM 656 N N . ILE A 1 85 ? -5.917 -8.160 -0.479 1.00 89.69 85 ILE A N 1
ATOM 657 C CA . ILE A 1 85 ? -4.716 -8.513 -1.237 1.00 89.69 85 ILE A CA 1
ATOM 658 C C . ILE A 1 85 ? -4.899 -7.985 -2.659 1.00 89.69 85 ILE A C 1
ATOM 660 O O . ILE A 1 85 ? -5.952 -8.180 -3.260 1.00 89.69 85 ILE A O 1
ATOM 664 N N . LEU A 1 86 ? -3.868 -7.335 -3.187 1.00 83.56 86 LEU A N 1
ATOM 665 C CA . LEU A 1 86 ? -3.800 -6.827 -4.549 1.00 83.56 86 LEU A CA 1
ATOM 666 C C . LEU A 1 86 ? -3.005 -7.804 -5.410 1.00 83.56 86 LEU A C 1
ATOM 668 O O . LEU A 1 86 ? -1.793 -7.941 -5.252 1.00 83.56 86 LEU A O 1
ATOM 672 N N . THR A 1 87 ? -3.711 -8.527 -6.275 1.00 73.12 87 THR A N 1
ATOM 673 C CA . THR A 1 87 ? -3.194 -9.182 -7.485 1.00 73.12 87 THR A CA 1
ATOM 674 C C . THR A 1 87 ? -4.359 -9.848 -8.219 1.00 73.12 87 THR A C 1
ATOM 676 O O . THR A 1 87 ? -5.310 -10.298 -7.575 1.00 73.12 87 THR A O 1
ATOM 679 N N . ALA A 1 88 ? -4.237 -10.032 -9.532 1.00 60.22 88 ALA A N 1
ATOM 680 C CA . ALA A 1 88 ? -5.065 -10.967 -10.301 1.00 60.22 88 ALA A CA 1
ATOM 681 C C . ALA A 1 88 ? -4.331 -12.273 -10.677 1.00 60.22 88 ALA A C 1
ATOM 683 O O . ALA A 1 88 ? -4.928 -13.157 -11.288 1.00 60.22 88 ALA A O 1
ATOM 684 N N . LEU A 1 89 ? -3.039 -12.413 -10.344 1.00 60.12 89 LEU A N 1
ATOM 685 C CA . LEU A 1 89 ? -2.194 -13.508 -10.829 1.00 60.12 89 LEU A CA 1
ATOM 686 C C . LEU A 1 89 ? -1.341 -14.116 -9.705 1.00 60.12 89 LEU A C 1
ATOM 688 O O . LEU A 1 89 ? -0.617 -13.420 -8.991 1.00 60.12 89 LEU A O 1
ATOM 692 N N . HIS A 1 90 ? -1.414 -15.440 -9.580 1.00 57.59 90 HIS A N 1
ATOM 693 C CA . HIS A 1 90 ? -0.529 -16.275 -8.773 1.00 57.59 90 HIS A CA 1
ATOM 694 C C . HIS A 1 90 ? 0.040 -17.354 -9.702 1.00 57.59 90 HIS A C 1
ATOM 696 O O . HIS A 1 90 ? -0.740 -18.070 -10.325 1.00 57.59 90 HIS A O 1
ATOM 702 N N . LYS A 1 91 ? 1.369 -17.442 -9.833 1.00 54.22 91 LYS A N 1
ATOM 703 C CA . LYS A 1 91 ? 2.022 -18.525 -10.588 1.00 54.22 91 LYS A CA 1
ATOM 704 C C . LYS A 1 91 ? 1.998 -19.837 -9.815 1.00 54.22 91 LYS A C 1
ATOM 706 O O . LYS A 1 91 ? 2.172 -19.788 -8.577 1.00 54.22 91 LYS A O 1
#

Solvent-accessible surface area (backbone atoms only — not comparable to full-atom values): 5412 Å² total; per-residue (Å²): 111,73,67,60,53,52,52,54,53,55,57,59,70,66,50,81,71,78,71,79,67,64,55,68,46,38,34,28,31,54,56,75,42,79,69,36,31,27,73,54,98,90,38,81,36,35,56,57,45,52,51,50,49,53,54,25,55,77,70,67,32,47,76,43,81,44,75,34,56,63,78,56,40,53,52,36,41,76,70,62,75,25,82,45,71,56,73,97,77,82,135

Mean predicted aligned error: 10.5 Å

Sequence (91 aa):
MKKFIVTLVMATLLLPGNVLAAEKIKLAALGDFPPFQYREKSQMTGIDVDMAREVCKRLGIEPEFKVVPWKRALKIAKKGDVTGILTALHK

Foldseek 3Di:
DVVVVVVVVVVVVPPPPPPVPQAEAEEEEEAADPQQWHDDPNDIHHDQVVVVCVVCVVVSHHYDYHYDHPVVNVVCVVVVVGPYYTDPDDD

Nearest PDB structures (foldseek):
  2iee-assembly2_B  TM=9.259E-01  e=1.728E-03  Bacillus subtilis
  9d5w-assembly8_H  TM=8.997E-01  e=1.422E-03  Vibrio cholerae O1 biovar El Tor str. N16961
  8pnh-assembly1_A  TM=8.363E-01  e=1.844E-03  Janthinobacterium sp. HH01
  4f3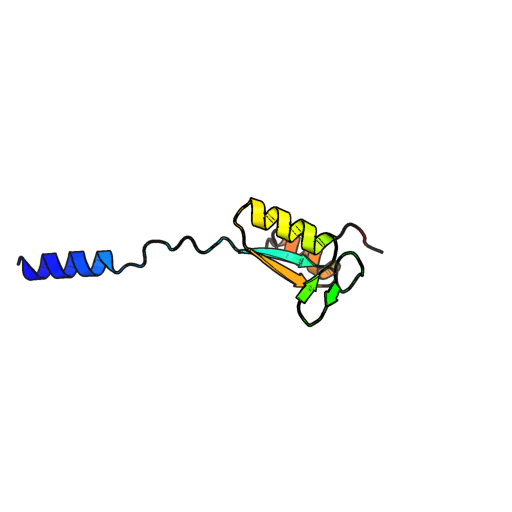p-assembly1_A  TM=9.131E-01  e=2.036E-02  Burkholderia pseudomallei 1710b
  4f3p-assembly2_B  TM=9.236E-01  e=3.207E-02  Burkholderia pseudomallei 1710b